Protein AF-A0AAJ1QAU1-F1 (afdb_monomer_lite)

Structure (mmCIF, N/CA/C/O backbone):
data_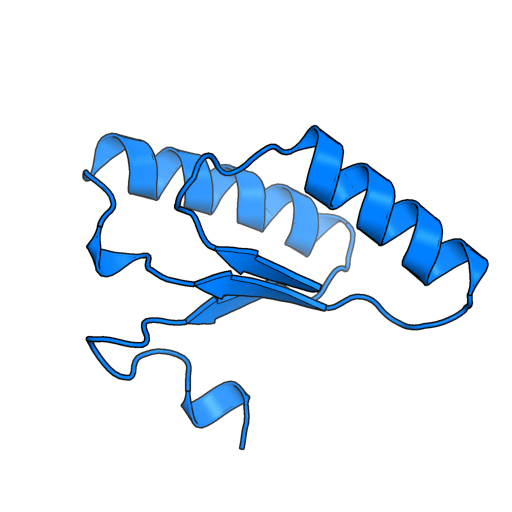AF-A0AAJ1QAU1-F1
#
_entry.id   AF-A0AAJ1QAU1-F1
#
loop_
_atom_site.group_PDB
_atom_site.id
_atom_site.type_symbol
_atom_site.label_atom_id
_atom_site.label_alt_id
_atom_site.label_comp_id
_atom_site.label_asym_id
_atom_site.label_entity_id
_atom_site.label_seq_id
_atom_site.pdbx_PDB_ins_code
_atom_site.Cartn_x
_atom_site.Cartn_y
_atom_site.Cartn_z
_atom_site.occupancy
_atom_site.B_iso_or_equiv
_atom_site.auth_seq_id
_atom_site.auth_comp_id
_atom_site.auth_asym_id
_atom_site.auth_atom_id
_atom_site.pdbx_PDB_model_num
ATOM 1 N N . VAL A 1 1 ? -8.347 -4.576 -1.513 1.00 50.03 1 VAL A N 1
ATOM 2 C CA . VAL A 1 1 ? -8.552 -3.473 -2.477 1.00 50.03 1 VAL A CA 1
ATOM 3 C C . VAL A 1 1 ? -7.688 -3.779 -3.685 1.00 50.03 1 VAL A C 1
ATOM 5 O O . VAL A 1 1 ? -6.482 -3.903 -3.526 1.00 50.03 1 VAL A O 1
ATOM 8 N N . VAL A 1 2 ? -8.292 -4.000 -4.855 1.00 44.69 2 VAL A N 1
ATOM 9 C CA . VAL A 1 2 ? -7.539 -4.237 -6.097 1.00 44.69 2 VAL A CA 1
ATOM 10 C C . VAL A 1 2 ? -7.410 -2.896 -6.805 1.00 44.69 2 VAL A C 1
ATOM 12 O O . VAL A 1 2 ? -8.423 -2.336 -7.220 1.00 44.69 2 VAL A O 1
ATOM 15 N N . SER A 1 3 ? -6.191 -2.365 -6.891 1.00 49.03 3 SER A N 1
ATOM 16 C CA . SER A 1 3 ? -5.901 -1.130 -7.614 1.00 49.03 3 SER A CA 1
ATOM 17 C C . SER A 1 3 ? -5.234 -1.482 -8.940 1.00 49.03 3 SER A C 1
ATOM 19 O O . SER A 1 3 ? -4.217 -2.177 -8.976 1.00 49.03 3 SER A O 1
ATOM 21 N N . ALA A 1 4 ? -5.836 -1.045 -10.044 1.00 47.12 4 ALA A N 1
ATOM 22 C CA . ALA A 1 4 ? -5.234 -1.137 -11.365 1.00 47.12 4 ALA A CA 1
ATOM 23 C C . ALA A 1 4 ? -4.584 0.210 -11.686 1.00 47.12 4 ALA A C 1
ATOM 25 O O . ALA A 1 4 ? -5.238 1.243 -11.592 1.00 47.12 4 ALA A O 1
ATOM 26 N N . ILE A 1 5 ? -3.320 0.186 -12.110 1.00 53.12 5 ILE A N 1
ATOM 27 C CA . ILE A 1 5 ? -2.531 1.385 -12.458 1.00 53.12 5 ILE A CA 1
ATOM 28 C C . ILE A 1 5 ? -3.141 2.159 -13.656 1.00 53.12 5 ILE A C 1
ATOM 30 O O . ILE A 1 5 ? -2.834 3.326 -13.882 1.00 53.12 5 ILE A O 1
ATOM 34 N N . LEU A 1 6 ? -4.078 1.544 -14.390 1.00 45.84 6 LEU A N 1
ATOM 35 C CA . LEU A 1 6 ? -4.846 2.166 -15.470 1.00 45.84 6 LEU A CA 1
ATOM 36 C C . LEU A 1 6 ? -6.353 2.136 -15.158 1.00 45.84 6 LEU A C 1
ATOM 38 O O . LEU A 1 6 ? -6.889 1.029 -15.011 1.00 45.84 6 LEU A O 1
ATOM 42 N N . PRO A 1 7 ? -7.051 3.292 -15.133 1.00 50.28 7 PRO A N 1
ATOM 43 C CA . PRO A 1 7 ? -6.588 4.652 -15.431 1.00 50.28 7 PRO A CA 1
ATOM 44 C C . PRO A 1 7 ? -6.198 5.399 -14.137 1.00 50.28 7 PRO A C 1
ATOM 46 O O . PRO A 1 7 ? -7.056 5.639 -13.301 1.00 50.28 7 PRO A O 1
ATOM 49 N N . GLU A 1 8 ? -4.922 5.762 -13.983 1.00 57.25 8 GLU A N 1
ATOM 50 C CA . GLU A 1 8 ? -4.343 6.523 -12.855 1.00 57.25 8 GLU A CA 1
ATOM 51 C C . GLU A 1 8 ? -4.429 5.881 -11.453 1.00 57.25 8 GLU A C 1
ATOM 53 O O . GLU A 1 8 ? -5.475 5.806 -10.805 1.00 57.25 8 GLU A O 1
ATOM 58 N N . LEU A 1 9 ? -3.257 5.523 -10.915 1.00 64.06 9 LEU A N 1
ATOM 59 C CA . LEU A 1 9 ? -3.083 5.206 -9.499 1.00 64.06 9 LEU A CA 1
ATOM 60 C C . LEU A 1 9 ? -3.292 6.476 -8.653 1.00 64.06 9 LEU A C 1
ATOM 62 O O . LEU A 1 9 ? -2.369 7.256 -8.430 1.00 64.06 9 LEU A O 1
ATOM 66 N N . SER A 1 10 ? -4.513 6.696 -8.169 1.00 70.69 10 SER A N 1
ATOM 67 C CA . SER A 1 10 ? -4.809 7.822 -7.279 1.00 70.69 10 SER A CA 1
ATOM 68 C C . SER A 1 10 ? -4.636 7.425 -5.811 1.00 70.69 10 SER A C 1
ATOM 70 O O . SER A 1 10 ? -5.439 6.663 -5.271 1.00 70.69 10 SER A O 1
ATOM 72 N N . LEU A 1 11 ? -3.633 7.997 -5.137 1.00 74.56 11 LEU A N 1
ATOM 73 C CA . LEU A 1 11 ? -3.402 7.803 -3.694 1.00 74.56 11 LEU A CA 1
ATOM 74 C C . LEU A 1 11 ? -4.637 8.148 -2.850 1.00 74.56 11 LEU A C 1
ATOM 76 O O . LEU A 1 11 ? -4.988 7.429 -1.921 1.00 74.56 11 LEU A O 1
ATOM 80 N N . ASN A 1 12 ? -5.378 9.185 -3.248 1.00 78.31 12 ASN A N 1
ATOM 81 C CA . ASN A 1 12 ? -6.617 9.589 -2.580 1.00 78.31 12 ASN A CA 1
ATOM 82 C C . ASN A 1 12 ? -7.677 8.469 -2.596 1.00 78.31 12 ASN A C 1
ATOM 84 O O . ASN A 1 12 ? -8.437 8.294 -1.645 1.00 78.31 12 ASN A O 1
ATOM 88 N N . ILE A 1 13 ? -7.728 7.673 -3.668 1.00 79.31 13 ILE A N 1
ATOM 89 C CA . ILE A 1 13 ? -8.637 6.527 -3.741 1.00 79.31 13 ILE A CA 1
ATOM 90 C C . ILE A 1 13 ? -8.192 5.432 -2.766 1.00 79.31 13 ILE A C 1
ATOM 92 O O . ILE A 1 13 ? -9.041 4.882 -2.063 1.00 79.31 13 ILE A O 1
ATOM 96 N N . ILE A 1 14 ? -6.888 5.144 -2.690 1.00 80.00 14 ILE A N 1
ATOM 97 C CA . ILE A 1 14 ? -6.329 4.154 -1.756 1.00 80.00 14 ILE A CA 1
ATOM 98 C C . ILE A 1 14 ? -6.685 4.541 -0.321 1.00 80.00 14 ILE A C 1
ATOM 100 O O . ILE A 1 14 ? -7.319 3.751 0.375 1.00 80.00 14 ILE A O 1
ATOM 104 N N . ASP A 1 15 ? -6.388 5.775 0.081 1.00 83.75 15 ASP A N 1
ATOM 105 C CA . ASP A 1 15 ? -6.648 6.265 1.436 1.00 83.75 15 ASP A CA 1
ATOM 106 C C . ASP A 1 15 ? -8.137 6.183 1.795 1.00 83.75 15 ASP A C 1
ATOM 108 O O . ASP A 1 15 ? -8.503 5.735 2.883 1.00 83.75 15 ASP A O 1
ATOM 112 N N . ARG A 1 16 ? -9.032 6.527 0.859 1.00 84.62 16 ARG A N 1
ATOM 113 C CA . ARG A 1 16 ? -10.483 6.400 1.074 1.00 84.62 16 ARG A CA 1
ATOM 114 C C . ARG A 1 16 ? -10.928 4.954 1.265 1.00 84.62 16 ARG A C 1
ATOM 116 O O . ARG A 1 16 ? -11.812 4.708 2.086 1.00 84.62 16 ARG A O 1
ATOM 123 N N . TYR A 1 17 ? -10.349 4.007 0.530 1.00 82.69 17 TYR A N 1
ATOM 124 C CA . TYR A 1 17 ? -10.650 2.590 0.728 1.00 82.69 17 TYR A CA 1
ATOM 125 C C . TYR A 1 17 ? -10.058 2.048 2.027 1.00 82.69 17 TYR A C 1
ATOM 127 O O . TYR A 1 17 ? -10.729 1.260 2.686 1.00 82.69 17 TYR A O 1
ATOM 135 N N . LEU A 1 18 ? -8.864 2.490 2.429 1.00 83.38 18 LEU A N 1
ATOM 136 C CA . LEU A 1 18 ? -8.278 2.128 3.721 1.00 83.38 18 LEU A CA 1
ATOM 137 C C . LEU A 1 18 ? -9.183 2.584 4.868 1.00 83.38 18 LEU A C 1
ATOM 139 O O . LEU A 1 18 ? -9.568 1.770 5.702 1.00 83.38 18 LEU A O 1
ATOM 143 N N . VAL A 1 19 ? -9.636 3.842 4.844 1.00 86.19 19 VAL A N 1
ATOM 144 C CA . VAL A 1 19 ? -10.590 4.374 5.833 1.00 86.19 19 VAL A CA 1
ATOM 145 C C . VAL A 1 19 ? -11.894 3.571 5.847 1.00 86.19 19 VAL A C 1
ATOM 147 O O . VAL A 1 19 ? -12.418 3.261 6.919 1.00 86.19 19 VAL A O 1
ATOM 150 N N . ALA A 1 20 ? -12.426 3.204 4.678 1.00 83.75 20 ALA A N 1
ATOM 151 C CA . ALA A 1 20 ? -13.627 2.377 4.596 1.00 83.75 20 ALA A CA 1
ATOM 152 C C . ALA A 1 20 ? -13.405 0.976 5.194 1.00 83.75 20 ALA A C 1
ATOM 154 O O . ALA A 1 20 ? -14.239 0.511 5.969 1.00 83.75 20 ALA A O 1
ATOM 155 N N . CYS A 1 21 ? -12.278 0.328 4.889 1.00 84.12 21 CYS A N 1
ATOM 156 C CA . CYS A 1 21 ? -11.920 -0.985 5.422 1.00 84.12 21 CYS A CA 1
ATOM 157 C C . CYS A 1 21 ? -11.798 -0.965 6.951 1.00 84.12 21 CYS A C 1
ATOM 159 O O . CYS A 1 21 ? -12.456 -1.772 7.612 1.00 84.12 21 CYS A O 1
ATOM 161 N N . GLU A 1 22 ? -11.082 0.016 7.504 1.00 84.44 22 GLU A N 1
ATOM 162 C CA . GLU A 1 22 ? -10.955 0.223 8.952 1.00 84.44 22 GLU A CA 1
ATOM 163 C C . GLU A 1 22 ? -12.316 0.477 9.614 1.00 84.44 22 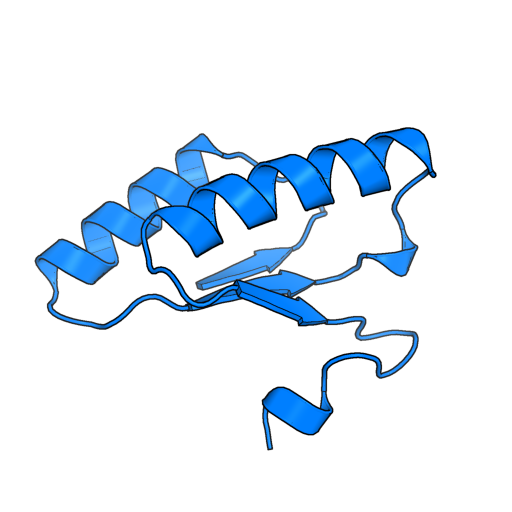GLU A C 1
ATOM 165 O O . GLU A 1 22 ? -12.636 -0.110 10.646 1.00 84.44 22 GLU A O 1
ATOM 170 N N . THR A 1 23 ? -13.186 1.264 8.972 1.00 85.75 23 THR A N 1
ATOM 171 C CA . THR A 1 23 ? -14.550 1.520 9.471 1.00 85.75 23 THR A CA 1
ATOM 172 C C . THR A 1 23 ? -15.404 0.245 9.496 1.00 85.75 23 THR A C 1
ATOM 174 O O . THR A 1 23 ? -16.267 0.087 10.357 1.00 85.75 23 THR A O 1
ATOM 177 N N . THR A 1 24 ? -15.170 -0.682 8.564 1.00 84.31 24 THR A N 1
ATOM 178 C CA . THR A 1 24 ? -15.865 -1.981 8.499 1.00 84.31 24 THR A CA 1
ATOM 179 C C . THR A 1 24 ? -15.211 -3.085 9.337 1.00 84.31 24 THR A C 1
ATOM 181 O O . THR A 1 24 ? -15.768 -4.178 9.425 1.00 84.31 24 THR A O 1
ATOM 184 N N . GLY A 1 25 ? -14.048 -2.829 9.949 1.00 82.88 25 GLY A N 1
ATOM 185 C CA . GLY A 1 25 ? -13.270 -3.832 10.686 1.00 82.88 25 GLY A CA 1
ATOM 186 C C . GLY A 1 25 ? -12.654 -4.926 9.802 1.00 82.88 25 GLY A C 1
ATOM 187 O O . GLY A 1 25 ? -12.300 -5.995 10.298 1.00 82.88 25 GLY A O 1
ATOM 188 N N . ILE A 1 26 ? -12.551 -4.693 8.491 1.00 81.81 26 ILE A N 1
ATOM 189 C CA . ILE A 1 26 ? -11.951 -5.626 7.533 1.00 81.81 26 ILE A CA 1
ATOM 190 C C . ILE A 1 26 ? -10.496 -5.222 7.336 1.00 81.81 26 ILE A C 1
ATOM 192 O O . ILE A 1 26 ? -10.228 -4.081 6.974 1.00 81.81 26 ILE A O 1
ATOM 196 N N . LYS A 1 27 ? -9.562 -6.165 7.495 1.00 78.81 27 LYS A N 1
ATOM 197 C CA . LYS A 1 27 ? -8.141 -5.919 7.224 1.00 78.81 27 LYS A CA 1
ATOM 198 C C . LYS A 1 27 ? -7.937 -5.616 5.730 1.00 78.81 27 LYS A C 1
ATOM 200 O O . LYS A 1 27 ? -8.177 -6.508 4.907 1.00 78.81 27 LYS A O 1
ATOM 205 N N . PRO A 1 28 ? -7.504 -4.404 5.344 1.00 80.50 28 PRO A N 1
ATOM 206 C CA . PRO A 1 28 ? -7.262 -4.103 3.944 1.00 80.50 28 PRO A CA 1
ATOM 207 C C . PRO A 1 28 ? -5.966 -4.763 3.461 1.00 80.50 28 PRO A C 1
ATOM 209 O O . PRO A 1 28 ? -4.968 -4.847 4.176 1.00 80.50 28 PRO A O 1
ATOM 212 N N . VAL A 1 29 ? -5.996 -5.205 2.206 1.00 80.88 29 VAL A N 1
ATOM 213 C CA . VAL A 1 29 ? -4.821 -5.643 1.444 1.00 80.88 29 VAL A CA 1
ATOM 214 C C . VAL A 1 29 ? -4.747 -4.772 0.199 1.00 80.88 29 VAL A C 1
ATOM 216 O O . VAL A 1 29 ? -5.754 -4.635 -0.512 1.00 80.88 29 VAL A O 1
ATOM 219 N N . ILE A 1 30 ? -3.590 -4.164 -0.039 1.00 80.31 30 ILE A N 1
ATOM 220 C CA . ILE A 1 30 ? -3.303 -3.339 -1.210 1.00 80.31 30 ILE A CA 1
ATOM 221 C C . ILE A 1 30 ? -2.696 -4.259 -2.260 1.00 80.31 30 ILE A C 1
ATOM 223 O O . ILE A 1 30 ? -1.634 -4.829 -2.044 1.00 80.31 30 ILE A O 1
ATOM 227 N N . VAL A 1 31 ? -3.388 -4.428 -3.384 1.00 75.94 31 VAL A N 1
ATOM 228 C CA . VAL A 1 31 ?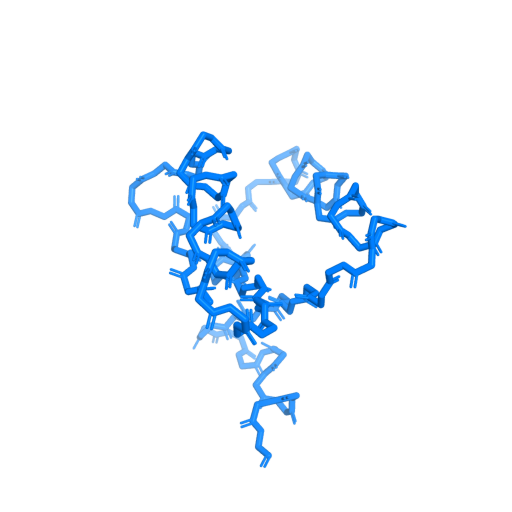 -2.872 -5.198 -4.517 1.00 75.94 31 VAL A CA 1
ATOM 229 C C . VAL A 1 31 ? -2.584 -4.235 -5.653 1.00 75.94 31 VAL A C 1
ATOM 231 O O . VAL A 1 31 ? -3.507 -3.595 -6.169 1.00 75.94 31 VAL A O 1
ATOM 234 N N . LEU A 1 32 ? -1.313 -4.144 -6.022 1.00 72.56 32 LEU A N 1
ATOM 235 C CA . LEU A 1 32 ? -0.832 -3.373 -7.150 1.00 72.56 32 LEU A CA 1
ATOM 236 C C . LEU A 1 32 ? -0.756 -4.294 -8.368 1.00 72.56 32 LEU A C 1
ATOM 238 O O . LEU A 1 32 ? 0.076 -5.195 -8.410 1.00 72.56 32 LEU A O 1
ATOM 242 N N . ASN A 1 33 ? -1.633 -4.077 -9.348 1.00 64.56 33 ASN A N 1
ATOM 243 C CA . ASN A 1 33 ? -1.639 -4.843 -10.593 1.00 64.56 33 ASN A CA 1
ATOM 244 C C . ASN A 1 33 ? -1.074 -4.012 -11.755 1.00 64.56 33 ASN A C 1
ATOM 246 O O . ASN A 1 33 ? -1.406 -2.829 -11.866 1.00 64.56 33 ASN A O 1
ATOM 250 N N . LYS A 1 34 ? -0.355 -4.673 -12.672 1.00 63.31 34 LYS A N 1
ATOM 251 C CA . LYS A 1 34 ? 0.251 -4.125 -13.906 1.00 63.31 34 LYS A CA 1
ATOM 252 C C . LYS A 1 34 ? 1.593 -3.393 -13.745 1.00 63.31 34 LYS A C 1
ATOM 254 O O . LYS A 1 34 ? 1.825 -2.371 -14.390 1.00 63.31 34 LYS A O 1
ATOM 259 N N . VAL A 1 35 ? 2.481 -3.905 -12.894 1.00 61.12 35 VAL A N 1
ATOM 260 C CA . VAL A 1 35 ? 3.857 -3.380 -12.744 1.00 61.12 35 VAL A CA 1
ATOM 261 C C . VAL A 1 35 ? 4.692 -3.455 -14.033 1.00 61.12 35 VAL A C 1
ATOM 263 O O . VAL A 1 35 ? 5.696 -2.765 -14.151 1.00 61.12 35 VAL A O 1
ATOM 266 N N . ASP A 1 36 ? 4.261 -4.252 -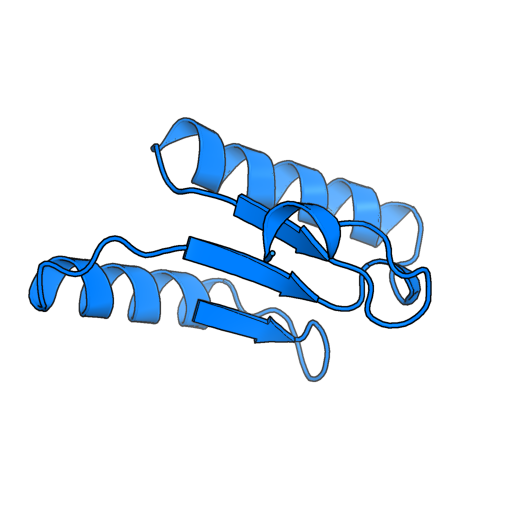15.013 1.00 55.78 36 ASP A N 1
ATOM 267 C CA . ASP A 1 36 ? 4.875 -4.421 -16.336 1.00 55.78 36 ASP A CA 1
ATOM 268 C C . ASP A 1 36 ? 4.702 -3.215 -17.276 1.00 55.78 36 ASP A C 1
ATOM 270 O O . ASP A 1 36 ? 5.434 -3.087 -18.254 1.00 55.78 36 ASP A O 1
ATOM 274 N N . LEU A 1 37 ? 3.745 -2.332 -16.984 1.00 60.72 37 LEU A N 1
ATOM 275 C CA . LEU A 1 37 ? 3.460 -1.122 -17.764 1.00 60.72 37 LEU A CA 1
ATOM 276 C C . LEU A 1 37 ? 4.176 0.126 -17.223 1.00 60.72 37 LEU A C 1
ATOM 278 O O . LEU A 1 37 ? 3.938 1.221 -17.730 1.00 60.72 37 LEU A O 1
ATOM 282 N N . LEU A 1 38 ? 4.998 -0.020 -16.179 1.00 61.22 38 LEU A N 1
ATOM 283 C CA . LEU A 1 38 ? 5.712 1.085 -15.548 1.00 61.22 38 LEU A CA 1
ATOM 284 C C . LEU A 1 38 ? 7.070 1.306 -16.219 1.00 61.22 38 LEU A C 1
ATOM 286 O O . LEU A 1 38 ? 7.875 0.384 -16.330 1.00 61.22 38 LEU A O 1
ATOM 290 N N . ASP A 1 39 ? 7.338 2.552 -16.599 1.00 68.25 39 ASP A N 1
ATOM 291 C CA . ASP A 1 39 ? 8.690 3.022 -16.905 1.00 68.25 39 ASP A CA 1
ATOM 292 C C . ASP A 1 39 ? 9.562 2.943 -15.635 1.00 68.25 39 ASP A C 1
ATOM 294 O O . ASP A 1 39 ? 9.029 3.027 -14.524 1.00 68.25 39 ASP A O 1
ATOM 298 N N . ASP A 1 40 ? 10.888 2.835 -15.767 1.00 71.94 40 ASP A N 1
ATOM 299 C CA . ASP A 1 40 ? 11.800 2.660 -14.618 1.00 71.94 40 ASP A CA 1
ATOM 300 C C . ASP A 1 40 ? 11.604 3.728 -13.517 1.00 71.94 40 ASP A C 1
ATOM 302 O O . ASP A 1 40 ? 11.599 3.403 -12.330 1.00 71.94 40 ASP A O 1
ATOM 306 N N . GLU A 1 41 ? 11.347 4.983 -13.903 1.00 71.75 41 GLU A N 1
ATOM 307 C CA . GLU A 1 41 ? 11.087 6.102 -12.980 1.00 71.75 41 GLU A CA 1
ATOM 308 C C . GLU A 1 41 ? 9.752 5.946 -12.227 1.00 71.75 41 GLU A C 1
ATOM 310 O O . GLU A 1 41 ? 9.666 6.168 -11.018 1.00 71.75 41 GLU A O 1
ATOM 315 N N . ASN A 1 42 ? 8.705 5.488 -12.919 1.00 72.12 42 ASN A N 1
ATOM 316 C CA . ASN A 1 42 ? 7.406 5.228 -12.300 1.00 72.12 42 ASN A CA 1
ATOM 317 C C . ASN A 1 42 ? 7.452 3.988 -11.399 1.00 72.12 42 ASN A C 1
ATOM 319 O O . ASN A 1 42 ? 6.746 3.928 -10.394 1.00 72.12 42 ASN A O 1
ATOM 323 N N . ARG A 1 43 ? 8.288 2.999 -11.731 1.00 73.88 43 ARG A N 1
ATOM 324 C CA . ARG A 1 43 ? 8.482 1.796 -10.916 1.00 73.88 43 ARG A CA 1
ATOM 325 C C . ARG A 1 43 ? 9.086 2.131 -9.557 1.00 73.88 43 ARG A C 1
ATOM 327 O O . ARG A 1 43 ? 8.595 1.635 -8.545 1.00 73.88 43 ARG A O 1
ATOM 334 N N . GLU A 1 44 ? 10.112 2.977 -9.532 1.00 77.06 44 GLU A N 1
ATOM 335 C CA . GLU A 1 44 ? 10.748 3.430 -8.290 1.00 77.06 44 GLU A CA 1
ATOM 336 C C . GLU A 1 44 ? 9.768 4.246 -7.438 1.00 77.06 44 GLU A C 1
ATOM 338 O O . GLU A 1 44 ? 9.556 3.929 -6.269 1.00 77.06 44 GLU A O 1
ATOM 343 N N . TRP A 1 45 ? 9.047 5.192 -8.053 1.00 78.38 45 TRP A N 1
ATOM 344 C CA . TRP A 1 45 ? 8.026 5.979 -7.356 1.00 78.38 45 TRP A CA 1
ATOM 345 C C . TRP A 1 45 ? 6.922 5.114 -6.731 1.00 78.38 45 TRP A C 1
ATOM 347 O O . TRP A 1 45 ? 6.529 5.328 -5.583 1.00 78.38 45 TRP A O 1
ATOM 357 N N . VAL A 1 46 ? 6.417 4.113 -7.460 1.00 76.81 46 VAL A N 1
ATOM 358 C CA . VAL A 1 46 ? 5.397 3.204 -6.924 1.00 76.81 46 VAL A CA 1
ATOM 359 C C . VAL A 1 46 ? 5.965 2.335 -5.797 1.00 76.81 46 VAL A C 1
ATOM 361 O O . VAL A 1 46 ? 5.287 2.162 -4.785 1.00 76.81 46 VAL A O 1
ATOM 364 N N . SER A 1 47 ? 7.195 1.835 -5.928 1.00 78.56 47 SER A N 1
ATOM 365 C CA . SER A 1 47 ? 7.875 1.061 -4.878 1.00 78.56 47 SER A CA 1
ATOM 366 C C . SER A 1 47 ? 8.026 1.863 -3.579 1.00 78.56 47 SER A C 1
ATOM 368 O O . SER A 1 47 ? 7.742 1.356 -2.489 1.00 78.56 47 SER A O 1
ATOM 370 N N . ASP A 1 48 ? 8.407 3.137 -3.678 1.00 83.31 48 ASP A N 1
ATOM 371 C CA . ASP A 1 48 ? 8.524 4.031 -2.522 1.00 83.31 48 ASP A CA 1
ATOM 372 C C . ASP A 1 48 ? 7.171 4.236 -1.833 1.00 83.31 48 ASP A C 1
ATOM 374 O O . ASP A 1 48 ? 7.057 4.131 -0.610 1.00 83.31 48 ASP A O 1
ATOM 378 N N . LEU A 1 49 ? 6.109 4.451 -2.613 1.00 80.69 49 LEU A N 1
ATOM 379 C CA . LEU A 1 49 ? 4.754 4.559 -2.075 1.00 80.69 49 LEU A CA 1
ATOM 380 C C . LEU A 1 49 ? 4.296 3.275 -1.387 1.00 80.69 49 LEU A C 1
ATOM 382 O O . LEU A 1 49 ? 3.707 3.328 -0.308 1.00 80.69 49 LEU A O 1
ATOM 386 N N . MET A 1 50 ? 4.552 2.118 -1.996 1.00 80.06 50 MET A N 1
ATOM 387 C CA . MET A 1 50 ? 4.197 0.824 -1.418 1.00 80.06 50 MET A CA 1
ATOM 388 C C . MET A 1 50 ? 4.922 0.586 -0.090 1.00 80.06 50 MET A C 1
ATOM 390 O O . MET A 1 50 ? 4.316 0.074 0.853 1.00 80.06 50 MET A O 1
ATOM 394 N N . THR A 1 51 ? 6.173 1.034 0.021 1.00 83.94 51 THR A N 1
A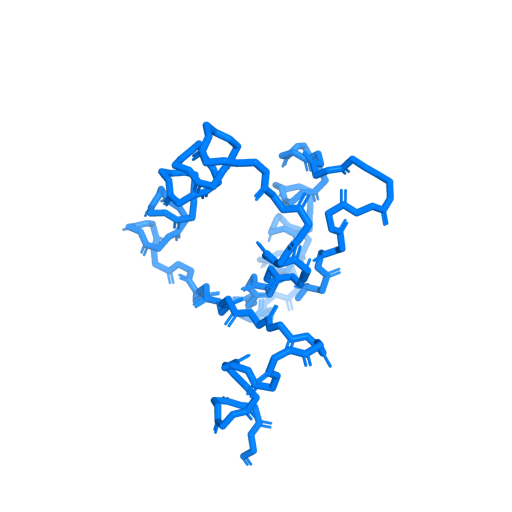TOM 395 C CA . THR A 1 51 ? 6.947 0.971 1.268 1.00 83.94 51 THR A CA 1
ATOM 396 C C . THR A 1 51 ? 6.269 1.763 2.384 1.00 83.94 51 THR A C 1
ATOM 398 O O . THR A 1 51 ? 6.111 1.237 3.482 1.00 83.94 51 THR A O 1
ATOM 401 N N . ILE A 1 52 ? 5.751 2.964 2.096 1.00 87.38 52 ILE A N 1
ATOM 402 C CA . ILE A 1 52 ? 5.007 3.770 3.082 1.00 87.38 52 ILE A CA 1
ATOM 403 C C . ILE A 1 52 ? 3.809 2.990 3.637 1.00 87.38 52 ILE A C 1
ATOM 405 O O . ILE A 1 52 ? 3.602 2.956 4.850 1.00 87.38 52 ILE A O 1
ATOM 409 N N . TYR A 1 53 ? 3.022 2.348 2.767 1.00 84.25 53 TYR A N 1
ATOM 410 C CA . TYR A 1 53 ? 1.855 1.573 3.198 1.00 84.25 53 TYR A CA 1
ATOM 411 C C . TYR A 1 53 ? 2.238 0.283 3.944 1.00 84.25 53 TYR A C 1
ATOM 413 O O . TYR A 1 53 ? 1.537 -0.118 4.877 1.00 84.25 53 TYR A O 1
ATOM 421 N N . SER A 1 54 ? 3.354 -0.348 3.577 1.00 84.44 54 SER A N 1
ATOM 422 C CA . SER A 1 54 ? 3.899 -1.507 4.291 1.00 84.44 54 SER A CA 1
ATOM 423 C C . SER A 1 54 ? 4.396 -1.138 5.693 1.00 84.44 54 SER A C 1
ATOM 425 O O . SER A 1 54 ? 4.104 -1.848 6.656 1.00 84.44 54 SER A O 1
ATOM 427 N N . ASP A 1 55 ? 5.088 -0.006 5.837 1.00 88.06 55 ASP A N 1
ATOM 428 C CA . ASP A 1 55 ? 5.653 0.466 7.110 1.00 88.06 55 ASP A CA 1
ATOM 429 C C . ASP A 1 55 ? 4.577 0.798 8.147 1.00 88.06 55 ASP A C 1
ATOM 431 O O . ASP A 1 55 ? 4.762 0.582 9.346 1.00 88.06 55 ASP A O 1
ATOM 435 N N . ILE A 1 56 ? 3.415 1.269 7.693 1.00 86.62 56 ILE A N 1
ATOM 436 C CA . ILE A 1 56 ? 2.251 1.500 8.560 1.00 86.62 56 ILE A CA 1
ATOM 437 C C . ILE A 1 56 ? 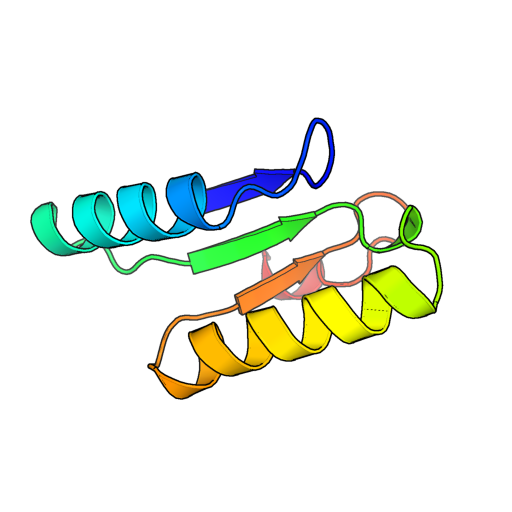1.448 0.217 8.848 1.00 86.62 56 ILE A C 1
ATOM 439 O O . ILE A 1 56 ? 0.429 0.273 9.535 1.00 86.62 56 ILE A O 1
ATOM 443 N N . GLY A 1 57 ? 1.915 -0.946 8.379 1.00 83.06 57 GLY A N 1
ATOM 444 C CA . GLY A 1 57 ? 1.386 -2.266 8.730 1.00 83.06 57 GLY A CA 1
ATOM 445 C C . GLY A 1 57 ? 0.338 -2.831 7.769 1.00 83.06 57 GLY A C 1
ATOM 446 O O . GLY A 1 57 ? -0.273 -3.861 8.081 1.00 83.06 57 GLY A O 1
ATOM 447 N N . TYR A 1 58 ? 0.117 -2.203 6.611 1.00 84.75 58 TYR A N 1
ATOM 448 C CA . TYR A 1 58 ? -0.762 -2.767 5.591 1.00 84.75 58 TYR A CA 1
ATOM 449 C C . TYR A 1 58 ? -0.037 -3.808 4.750 1.00 84.75 58 TYR A C 1
ATOM 451 O O . TYR A 1 58 ? 1.142 -3.696 4.432 1.00 84.75 58 TYR A O 1
ATOM 459 N N . GLN A 1 59 ? -0.774 -4.842 4.358 1.00 81.00 59 GLN A N 1
ATOM 460 C CA . GLN A 1 59 ? -0.239 -5.852 3.462 1.00 81.00 59 GLN A CA 1
ATOM 461 C C . GLN A 1 59 ? -0.291 -5.328 2.030 1.00 81.00 59 GLN A C 1
ATOM 463 O O . GLN A 1 59 ? -1.376 -5.035 1.519 1.00 81.00 59 GLN A O 1
ATOM 468 N N . VAL A 1 60 ? 0.874 -5.242 1.396 1.00 80.62 60 VAL A N 1
ATOM 469 C CA . VAL A 1 60 ? 1.025 -4.849 -0.003 1.00 80.62 60 VAL A CA 1
ATOM 470 C C . VAL A 1 60 ? 1.432 -6.070 -0.823 1.00 80.62 60 VAL A C 1
ATOM 472 O O . VAL A 1 60 ? 2.322 -6.820 -0.429 1.00 80.62 60 VAL A O 1
ATOM 475 N N . LEU A 1 61 ? 0.753 -6.289 -1.946 1.00 75.25 61 LEU A N 1
ATOM 476 C CA . LEU A 1 61 ? 1.048 -7.346 -2.903 1.00 75.25 61 LEU A CA 1
ATOM 477 C C . LEU A 1 61 ? 1.240 -6.727 -4.281 1.00 75.25 61 LEU A C 1
ATOM 479 O O . LEU A 1 61 ? 0.315 -6.136 -4.840 1.00 75.25 61 LEU A O 1
ATOM 483 N N . GLU A 1 62 ? 2.429 -6.895 -4.836 1.00 70.44 62 GLU A N 1
ATOM 484 C CA . GLU A 1 62 ? 2.717 -6.556 -6.223 1.00 70.44 62 GLU A CA 1
ATOM 485 C C . GLU A 1 62 ? 2.434 -7.780 -7.084 1.00 70.44 62 GLU A C 1
ATOM 487 O O . GLU A 1 62 ? 2.994 -8.853 -6.857 1.00 70.44 62 GLU A O 1
ATOM 492 N N . VAL A 1 63 ? 1.527 -7.637 -8.046 1.00 67.94 63 VAL A N 1
ATOM 493 C CA . VAL A 1 63 ? 1.168 -8.714 -8.965 1.00 67.94 63 VAL A CA 1
ATOM 494 C C . VAL A 1 63 ? 1.237 -8.229 -10.403 1.00 67.94 63 VAL A C 1
ATOM 496 O O . VAL A 1 63 ? 0.859 -7.107 -10.747 1.00 67.94 63 VAL A O 1
ATOM 499 N N . SER A 1 64 ? 1.694 -9.111 -11.278 1.00 64.25 64 SER A N 1
ATOM 500 C CA . SER A 1 64 ? 1.694 -8.885 -12.712 1.00 64.25 64 SER A CA 1
ATOM 501 C C . SER A 1 64 ? 0.863 -9.967 -13.371 1.00 64.25 64 SER A C 1
ATOM 503 O O . SER A 1 64 ? 1.257 -11.130 -13.459 1.00 64.25 64 SER A O 1
ATOM 505 N N . SER A 1 65 ? -0.306 -9.572 -13.872 1.00 57.84 65 SER A N 1
ATOM 506 C CA . SER A 1 65 ? -1.178 -10.487 -14.616 1.00 57.84 65 SER A CA 1
ATOM 507 C C . SER A 1 65 ? -0.528 -10.976 -15.925 1.00 57.84 65 SER A C 1
ATOM 509 O O . SER A 1 65 ? -0.959 -11.987 -16.472 1.00 57.84 65 SER A O 1
ATOM 511 N N . HIS A 1 66 ? 0.496 -10.273 -16.432 1.00 55.59 66 HIS A N 1
ATOM 512 C CA . HIS A 1 66 ? 1.197 -10.606 -17.675 1.00 55.59 66 HIS A CA 1
ATOM 513 C C . HIS A 1 66 ? 2.443 -11.475 -17.463 1.00 55.59 66 HIS A C 1
ATOM 515 O O . HIS A 1 66 ? 2.674 -12.388 -18.255 1.00 55.59 66 HIS A O 1
ATOM 521 N N . THR A 1 67 ? 3.227 -11.230 -16.407 1.00 54.56 67 THR A N 1
ATOM 522 C CA . THR A 1 67 ? 4.430 -12.029 -16.090 1.00 54.56 67 THR A CA 1
ATOM 523 C C . THR A 1 67 ? 4.148 -13.169 -15.110 1.00 54.56 67 THR A C 1
ATOM 525 O O . THR A 1 67 ? 5.023 -13.997 -14.875 1.00 54.56 67 THR A O 1
ATOM 528 N N . ASN A 1 68 ? 2.919 -13.256 -14.582 1.00 56.91 68 ASN A N 1
ATOM 529 C CA . ASN A 1 68 ? 2.497 -14.202 -13.542 1.00 56.91 68 ASN A CA 1
ATOM 530 C C . ASN A 1 68 ? 3.273 -14.045 -12.215 1.00 56.91 68 ASN A C 1
ATOM 532 O O . ASN A 1 68 ? 3.174 -14.894 -11.329 1.00 56.91 68 ASN A O 1
ATOM 536 N N . GLU A 1 69 ? 4.030 -12.955 -12.055 1.00 56.38 69 GLU A N 1
ATOM 537 C CA . GLU A 1 69 ? 4.709 -12.609 -10.807 1.00 56.38 69 GLU A CA 1
ATOM 538 C C . GLU A 1 69 ? 3.696 -12.215 -9.729 1.00 56.38 69 GLU A C 1
ATOM 540 O O . GLU A 1 69 ? 2.711 -11.522 -9.998 1.00 56.38 69 GLU A O 1
ATOM 545 N N . GLY A 1 70 ? 3.931 -12.675 -8.499 1.00 57.03 70 GLY A N 1
ATOM 546 C CA . GLY A 1 70 ? 3.098 -12.366 -7.332 1.00 57.03 70 GLY A CA 1
ATOM 547 C C . GLY A 1 70 ? 1.793 -13.166 -7.225 1.00 57.03 70 GLY A C 1
ATOM 548 O O . GLY A 1 70 ? 1.145 -13.135 -6.180 1.00 57.03 70 GLY A O 1
ATOM 549 N N . MET A 1 71 ? 1.423 -13.945 -8.248 1.00 58.34 71 MET A N 1
ATOM 550 C CA . MET A 1 71 ? 0.221 -14.796 -8.228 1.00 58.34 71 MET A CA 1
ATOM 551 C C . MET A 1 71 ? 0.330 -15.975 -7.245 1.00 58.34 71 MET A C 1
ATOM 553 O O . MET A 1 71 ? -0.686 -16.456 -6.746 1.00 58.34 71 MET A O 1
ATOM 557 N N . GLU A 1 72 ? 1.550 -16.399 -6.902 1.00 56.38 72 GLU A N 1
ATOM 558 C CA . GLU A 1 72 ? 1.798 -17.436 -5.887 1.00 56.38 72 GLU A CA 1
ATOM 559 C C . GLU A 1 72 ? 1.376 -17.002 -4.475 1.00 56.38 72 GLU A C 1
ATOM 561 O O . GLU A 1 72 ? 1.020 -17.846 -3.661 1.00 56.38 72 GLU A O 1
ATOM 566 N N . ALA A 1 73 ? 1.346 -15.695 -4.186 1.00 54.19 73 ALA A N 1
ATOM 567 C CA . ALA A 1 73 ? 0.915 -15.166 -2.889 1.00 54.19 73 ALA A CA 1
ATOM 568 C C . ALA A 1 73 ? -0.620 -15.078 -2.737 1.00 54.19 73 ALA A C 1
ATOM 570 O O . ALA A 1 73 ? -1.111 -14.733 -1.662 1.00 54.19 73 ALA A O 1
ATOM 571 N N . LEU A 1 74 ? -1.374 -15.352 -3.812 1.00 51.97 74 LEU A N 1
ATOM 572 C CA . LEU A 1 74 ? -2.841 -15.311 -3.855 1.00 51.97 74 LEU A CA 1
ATOM 573 C C . LEU A 1 74 ? -3.498 -16.706 -3.871 1.00 51.97 74 LEU A C 1
ATOM 575 O O . LEU A 1 74 ? -4.728 -16.776 -3.912 1.00 51.97 74 LEU A O 1
ATOM 579 N N . THR A 1 75 ? -2.708 -17.789 -3.869 1.00 42.34 75 THR A N 1
ATOM 580 C CA . THR A 1 75 ? -3.185 -19.189 -3.837 1.00 42.34 75 THR A CA 1
ATOM 581 C C . THR A 1 75 ? -3.149 -19.740 -2.418 1.00 42.34 75 THR A C 1
ATOM 583 O O . THR A 1 75 ? -4.135 -20.405 -2.027 1.00 42.34 75 THR A O 1
#

Foldseek 3Di:
DEDEPPPHDDPVVVVVVCVVCVVVVHQDAAEYEDLVPDDPVRNVVVVVVQVVCVVVPHHYFYAYPVVRPRVVVVD

Organism: NCBI:txid39777

Sequence (75 aa):
VVSAILPELSLNIIDRYLVACETTGIKPVIVLNKVDLLDDENREWVSDLMTIYSDIGYQVLEVSSHTNEGMEALT

InterPro domains:
  IPR004881 Ribosome biogenesis GTPase RsgA [PTHR32120] (1-74)
  IPR010914 RsgA GTPase domain [PF03193] (1-74)
  IPR010914 RsgA GTPase domain [PS50936] (1-75)
  IPR027417 P-loop containing nucleoside triphosphate hydrolase [G3DSA:3.40.50.300] (1-75)
  IPR027417 P-loop containing nucleoside triphosphate hydrolase [SSF52540] (1-74)

Secondary structure (DSSP, 8-state):
-EEESTTT--HHHHHHHHHHHHHHT---EEEEE-GGG--HHHHHHHHHHHHHHHHTT-EEEEE-TTT-TTGGGG-

pLDDT: mean 70.99, std 12.98, range [42.34, 88.06]

Radius of gyration: 12.35 Å; chains: 1; bounding box: 28×29×28 Å